Protein AF-A0A445ATG1-F1 (afdb_monomer)

Solvent-accessible surface area (backbone atoms only — not comparable to full-atom values): 5125 Å² total; per-residue (Å²): 131,87,76,72,67,85,77,82,74,49,72,67,53,53,53,49,51,40,50,75,69,67,48,59,72,70,61,35,52,52,53,49,52,51,35,67,76,31,58,71,56,36,55,49,41,72,70,40,59,78,90,49,24,59,59,52,48,52,50,51,38,54,73,67,65,52,71,72,76,75,79,67,65,82,72,70,96,74,78,94,124

Radius of gyration: 15.33 Å; Cα contacts (8 Å, |Δi|>4): 35; chains: 1; bounding box: 27×36×54 Å

Sequence (81 aa):
MQQSRPRIYSESDVWDMLTELGLVGSFRMQCYQFLCENEQKKRQVFGIPPEMRLDALFHFMTAAGVRLGDMVLPENIHHYR

Nearest PDB structures (foldseek):
  5by1-assembly1_B  TM=3.231E-01  e=2.281E+00  Influenza A virus (A/flat-faced bat/Peru/033/2010(H18N11))

pLDDT: mean 75.95, std 15.56, range [39.69, 89.62]

Structure (mmCIF, N/CA/C/O backbone):
data_AF-A0A445ATG1-F1
#
_entry.id   AF-A0A445ATG1-F1
#
loop_
_atom_site.group_PDB
_atom_site.id
_atom_site.type_symbol
_atom_site.label_atom_id
_atom_site.label_alt_id
_atom_site.label_comp_id
_atom_site.label_asym_id
_atom_site.label_entity_id
_atom_site.label_seq_id
_atom_site.pdbx_PDB_ins_code
_atom_site.Cartn_x
_atom_site.Cartn_y
_atom_site.Cartn_z
_atom_site.occupancy
_atom_site.B_iso_or_equiv
_atom_site.auth_seq_id
_atom_site.auth_comp_id
_atom_site.auth_asym_id
_atom_site.auth_atom_id
_atom_site.pdbx_PDB_model_num
ATOM 1 N N . MET A 1 1 ? -13.022 14.207 19.298 1.00 39.69 1 MET A N 1
ATOM 2 C CA . MET A 1 1 ? -11.812 13.747 18.586 1.00 39.69 1 MET A CA 1
ATOM 3 C C . MET A 1 1 ? -11.780 12.224 18.676 1.00 39.69 1 MET A C 1
ATOM 5 O O . MET A 1 1 ? -11.433 11.705 19.728 1.00 39.69 1 MET A O 1
ATOM 9 N N . GLN A 1 2 ? -12.249 11.495 17.657 1.00 46.97 2 GLN A N 1
ATOM 10 C CA . GLN A 1 2 ? -12.148 10.030 17.650 1.00 46.97 2 GLN A CA 1
ATOM 11 C C . GLN A 1 2 ? -10.675 9.675 17.432 1.00 46.97 2 GLN A C 1
ATOM 13 O O . GLN A 1 2 ? -10.207 9.638 16.297 1.00 46.97 2 GLN A O 1
ATOM 18 N N . GLN A 1 3 ? -9.922 9.483 18.518 1.00 45.47 3 GLN A N 1
ATOM 19 C CA . GLN A 1 3 ? -8.617 8.838 18.442 1.00 45.47 3 GLN A CA 1
ATOM 20 C C . GLN A 1 3 ? -8.875 7.392 18.017 1.00 45.47 3 GLN A C 1
ATOM 22 O O . GLN A 1 3 ? -9.107 6.514 18.848 1.00 45.47 3 GLN A O 1
ATOM 27 N N . SER A 1 4 ? -8.922 7.172 16.700 1.00 50.09 4 SER A N 1
ATOM 28 C CA . SER A 1 4 ? -8.893 5.837 16.119 1.00 50.09 4 SER A CA 1
ATOM 29 C C . SER A 1 4 ? -7.680 5.148 16.717 1.00 50.09 4 SER A C 1
ATOM 31 O O . SER A 1 4 ? -6.549 5.591 16.516 1.00 50.09 4 SER A O 1
ATOM 33 N N . ARG A 1 5 ? -7.934 4.121 17.533 1.00 56.09 5 ARG A N 1
ATOM 34 C CA . ARG A 1 5 ? -6.889 3.263 18.090 1.00 56.09 5 ARG A CA 1
ATOM 35 C C . ARG A 1 5 ? -5.929 2.895 16.958 1.00 56.09 5 ARG A C 1
ATOM 37 O O . ARG A 1 5 ? -6.423 2.674 15.847 1.00 56.09 5 ARG A O 1
ATOM 44 N N . PRO A 1 6 ? -4.609 2.821 17.200 1.00 56.53 6 PRO A N 1
ATOM 45 C CA . PRO A 1 6 ? -3.696 2.298 16.196 1.00 56.53 6 PRO A CA 1
ATOM 46 C C . PRO A 1 6 ? -4.223 0.919 15.800 1.00 56.53 6 PRO A C 1
ATOM 48 O O . PRO A 1 6 ? -4.199 -0.012 16.603 1.00 56.53 6 PRO A O 1
ATOM 51 N N . ARG A 1 7 ? -4.820 0.825 14.606 1.00 64.81 7 ARG A N 1
ATOM 52 C CA . ARG A 1 7 ? -5.327 -0.437 14.082 1.00 64.81 7 ARG A CA 1
ATOM 53 C C . ARG A 1 7 ? -4.091 -1.297 13.886 1.00 64.81 7 ARG A C 1
ATOM 55 O O . ARG A 1 7 ? -3.228 -0.983 13.068 1.00 64.81 7 ARG A O 1
ATOM 62 N N . ILE A 1 8 ? -3.954 -2.307 14.735 1.00 67.12 8 ILE A N 1
ATOM 63 C CA . ILE A 1 8 ? -2.908 -3.306 14.593 1.00 67.12 8 ILE A CA 1
ATOM 64 C C . ILE A 1 8 ? -3.368 -4.182 13.436 1.00 67.12 8 ILE A C 1
ATOM 66 O O . ILE A 1 8 ? -4.243 -5.022 13.609 1.00 67.12 8 ILE A O 1
ATOM 70 N N . TYR A 1 9 ? -2.840 -3.905 12.247 1.00 73.12 9 TYR A N 1
ATOM 71 C CA . TYR A 1 9 ? -3.108 -4.709 11.061 1.00 73.12 9 TYR A CA 1
ATOM 72 C C . TYR A 1 9 ? -2.271 -5.981 11.133 1.00 73.12 9 TYR A C 1
ATOM 74 O O . TYR A 1 9 ? -1.032 -5.919 11.198 1.00 73.12 9 TYR A O 1
ATOM 82 N N . SER A 1 10 ? -2.962 -7.113 11.153 1.00 81.94 10 SER A N 1
ATOM 83 C CA . SER A 1 10 ? -2.371 -8.440 11.063 1.00 81.94 10 SER A CA 1
ATOM 84 C C . SER A 1 10 ? -1.817 -8.695 9.659 1.00 81.94 10 SER A C 1
ATOM 86 O O . SER A 1 10 ? -2.098 -7.965 8.708 1.00 81.94 10 SER A O 1
ATOM 88 N N . GLU A 1 11 ? -1.003 -9.735 9.521 1.00 85.94 11 GLU A N 1
ATOM 89 C CA . GLU A 1 11 ? -0.529 -10.218 8.220 1.00 85.94 11 GLU A CA 1
ATOM 90 C C . GLU A 1 11 ? -1.689 -10.588 7.285 1.00 85.94 11 GLU A C 1
ATOM 92 O O . GLU A 1 11 ? -1.659 -10.274 6.096 1.00 85.94 11 GLU A O 1
ATOM 97 N N . SER A 1 12 ? -2.754 -11.167 7.839 1.00 87.06 12 SER A N 1
ATOM 98 C CA . SER A 1 12 ? -3.980 -11.483 7.108 1.00 87.06 12 SER A CA 1
ATOM 99 C C . SER A 1 12 ? -4.643 -10.230 6.534 1.00 87.06 12 SER A C 1
ATOM 101 O O . SER A 1 12 ? -5.057 -10.248 5.380 1.00 87.06 12 SER A O 1
ATOM 103 N N . ASP A 1 13 ? -4.679 -9.126 7.292 1.00 88.50 13 ASP A N 1
ATOM 104 C CA . ASP A 1 13 ? -5.224 -7.847 6.810 1.00 88.50 13 ASP A CA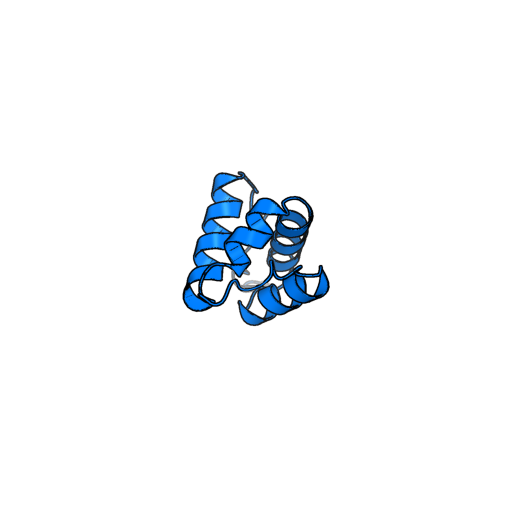 1
ATOM 105 C C . ASP A 1 13 ? -4.384 -7.277 5.660 1.00 88.50 13 ASP A C 1
ATOM 107 O O . ASP A 1 13 ? -4.922 -6.715 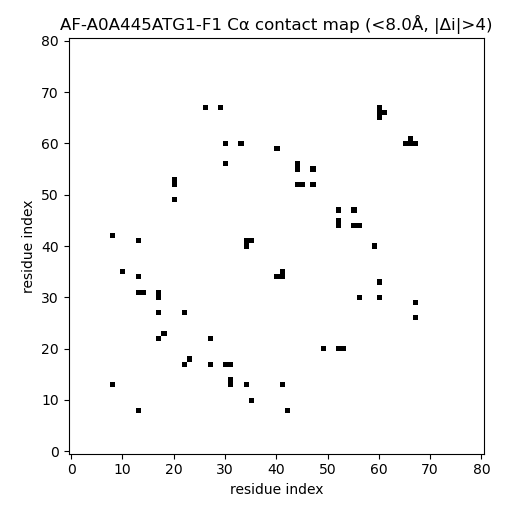4.708 1.00 88.50 13 ASP A O 1
ATOM 111 N N . VAL A 1 14 ? -3.052 -7.420 5.730 1.00 88.44 14 VAL A N 1
ATOM 112 C CA . VAL A 1 14 ? -2.151 -7.037 4.629 1.00 88.44 14 VAL A CA 1
ATOM 113 C C . VAL A 1 14 ? -2.493 -7.852 3.393 1.00 88.44 14 VAL A C 1
ATOM 115 O O . VAL A 1 14 ? -2.654 -7.293 2.314 1.00 88.44 14 VAL A O 1
ATOM 118 N N . TRP A 1 15 ? -2.620 -9.168 3.544 1.00 88.75 15 TRP A N 1
ATOM 119 C CA . TRP A 1 15 ? -2.931 -10.058 2.436 1.00 88.75 15 TRP A CA 1
ATOM 120 C C . TRP A 1 15 ? -4.288 -9.738 1.808 1.00 88.75 15 TRP A C 1
ATOM 122 O O . TRP A 1 15 ? -4.377 -9.698 0.581 1.00 88.75 15 TRP A O 1
ATOM 132 N N . ASP A 1 16 ? -5.312 -9.484 2.624 1.00 89.62 16 ASP A N 1
ATOM 133 C CA . ASP A 1 16 ? -6.656 -9.122 2.176 1.00 89.62 16 ASP A CA 1
ATOM 134 C C . ASP A 1 16 ? -6.646 -7.802 1.400 1.00 89.62 16 ASP A C 1
ATOM 136 O O . ASP A 1 16 ? -7.039 -7.788 0.234 1.00 89.62 16 ASP A O 1
ATOM 140 N N . MET A 1 17 ? -6.020 -6.760 1.960 1.00 88.00 17 MET A N 1
ATOM 141 C CA . MET A 1 17 ? -5.836 -5.465 1.299 1.00 88.00 17 MET A CA 1
ATOM 142 C C . MET A 1 17 ? -5.131 -5.610 -0.055 1.00 88.00 17 MET A C 1
ATOM 144 O O . MET A 1 17 ? -5.529 -4.980 -1.030 1.00 88.00 17 MET A O 1
ATOM 148 N N . LEU A 1 18 ? -4.087 -6.440 -0.158 1.00 89.44 18 LEU A N 1
ATOM 149 C CA . LEU A 1 18 ? -3.420 -6.677 -1.443 1.00 89.44 18 LEU A CA 1
ATOM 150 C C . LEU A 1 18 ? -4.359 -7.368 -2.455 1.00 89.44 18 LEU A C 1
ATOM 152 O O . LEU A 1 18 ? -4.250 -7.096 -3.650 1.00 89.44 18 LEU A O 1
ATOM 156 N N . THR A 1 19 ? -5.295 -8.213 -1.996 1.00 88.81 19 THR A N 1
ATOM 157 C CA . THR A 1 19 ? -6.377 -8.761 -2.844 1.00 88.81 19 THR A CA 1
ATOM 158 C C . THR A 1 19 ? -7.313 -7.668 -3.327 1.00 88.81 19 THR A C 1
ATOM 160 O O . THR A 1 19 ? -7.615 -7.624 -4.515 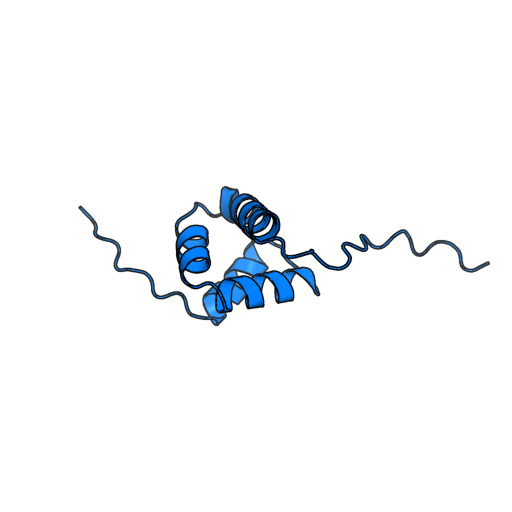1.00 88.81 19 THR A O 1
ATOM 163 N N . GLU A 1 20 ? -7.775 -6.804 -2.418 1.00 88.69 20 GLU A N 1
ATOM 164 C CA . GLU A 1 20 ? -8.718 -5.724 -2.730 1.00 88.69 20 GLU A CA 1
ATOM 165 C C . GLU A 1 20 ? -8.128 -4.744 -3.748 1.00 88.69 20 GLU A C 1
ATOM 167 O O . GLU A 1 20 ? -8.828 -4.241 -4.621 1.00 88.69 20 GLU A O 1
ATOM 172 N N . LEU A 1 21 ? -6.814 -4.525 -3.676 1.00 84.38 21 LEU A N 1
ATOM 173 C CA . LEU A 1 21 ? -6.061 -3.707 -4.622 1.00 84.38 21 LEU A CA 1
ATOM 174 C C . LEU A 1 21 ? -5.845 -4.386 -5.990 1.00 84.38 21 LEU A C 1
ATOM 176 O O . LEU A 1 21 ? -5.262 -3.780 -6.885 1.00 84.38 21 LEU A O 1
ATOM 180 N N . GLY A 1 22 ? -6.291 -5.632 -6.169 1.00 85.75 22 GLY A N 1
ATOM 181 C CA . GLY A 1 22 ? -6.175 -6.369 -7.428 1.00 85.75 22 GLY A CA 1
ATOM 182 C C . GLY A 1 22 ? -4.771 -6.904 -7.713 1.00 85.75 22 GLY A C 1
ATOM 183 O O . GLY A 1 22 ? -4.446 -7.208 -8.860 1.00 85.75 22 GLY A O 1
ATOM 184 N N . LEU A 1 23 ? -3.918 -7.025 -6.691 1.00 84.94 23 LEU A N 1
ATOM 185 C CA . LEU A 1 23 ? -2.556 -7.519 -6.863 1.00 84.94 23 LEU A CA 1
ATOM 186 C C . LEU A 1 23 ? -2.546 -9.045 -6.953 1.00 84.94 23 LEU A C 1
ATOM 188 O O . LEU A 1 23 ? -3.093 -9.746 -6.098 1.00 84.94 23 LEU A O 1
ATOM 192 N N . VAL A 1 24 ? -1.877 -9.573 -7.976 1.00 82.38 24 VAL A N 1
ATOM 193 C CA . VAL A 1 24 ? -1.832 -11.013 -8.269 1.00 82.38 24 VAL A CA 1
ATOM 194 C C . VAL A 1 24 ? -0.403 -11.509 -8.491 1.00 82.38 24 VAL A C 1
ATOM 196 O O . VAL A 1 24 ? 0.509 -10.737 -8.787 1.00 82.38 24 VAL A O 1
ATOM 199 N N . GLY A 1 25 ? -0.204 -12.820 -8.326 1.00 84.19 25 GLY A N 1
ATOM 200 C CA . GLY A 1 25 ? 1.068 -13.493 -8.601 1.00 84.19 25 GLY A CA 1
ATOM 201 C C . GLY A 1 25 ? 2.234 -13.025 -7.722 1.00 84.19 25 GLY A C 1
ATOM 202 O O . GLY A 1 25 ? 2.060 -12.675 -6.553 1.00 84.19 25 GLY A O 1
ATOM 203 N N . SER A 1 26 ? 3.439 -13.021 -8.298 1.00 83.38 26 SER A N 1
ATOM 204 C CA . SER A 1 26 ? 4.690 -12.667 -7.611 1.00 83.38 26 SER A CA 1
ATOM 205 C C . SER A 1 26 ? 4.694 -11.239 -7.064 1.00 83.38 26 SER A C 1
ATOM 207 O O . SER A 1 26 ? 5.261 -10.988 -6.003 1.00 83.38 26 SER A O 1
ATOM 209 N N . PHE A 1 27 ? 3.999 -10.319 -7.740 1.00 80.19 27 PHE A N 1
ATOM 210 C CA . PHE A 1 27 ? 3.877 -8.924 -7.321 1.00 80.19 27 PHE A CA 1
ATOM 211 C C . PHE A 1 27 ? 3.212 -8.805 -5.946 1.00 80.19 27 PHE A C 1
ATOM 213 O O . PHE A 1 27 ? 3.687 -8.089 -5.064 1.00 80.19 27 PHE A O 1
ATOM 220 N N . ARG A 1 28 ? 2.140 -9.574 -5.729 1.00 86.56 28 ARG A N 1
ATOM 221 C CA . ARG A 1 28 ? 1.447 -9.636 -4.441 1.00 86.56 28 ARG A CA 1
ATOM 222 C C . ARG A 1 28 ? 2.363 -10.154 -3.334 1.00 86.56 28 ARG A C 1
ATOM 224 O O . ARG A 1 28 ? 2.368 -9.586 -2.246 1.00 86.56 28 ARG A O 1
ATOM 231 N N . MET A 1 29 ? 3.148 -11.195 -3.614 1.00 86.94 29 MET A N 1
ATOM 232 C CA . MET A 1 29 ? 4.095 -11.747 -2.640 1.00 86.94 29 MET A CA 1
ATOM 233 C C . MET A 1 29 ? 5.202 -10.755 -2.277 1.00 86.94 29 MET A C 1
ATOM 235 O O . MET A 1 29 ? 5.509 -10.602 -1.098 1.00 86.94 29 MET A O 1
ATOM 239 N N . GLN A 1 30 ? 5.745 -10.030 -3.257 1.00 86.38 30 GLN A N 1
ATOM 240 C CA . GLN A 1 30 ? 6.745 -8.986 -3.012 1.00 86.38 30 GLN A CA 1
ATOM 241 C C . GLN A 1 30 ? 6.175 -7.850 -2.157 1.00 86.38 30 GLN A C 1
ATOM 243 O O . GLN A 1 30 ? 6.806 -7.437 -1.185 1.00 86.38 30 GLN A O 1
ATOM 248 N N . CYS A 1 31 ? 4.956 -7.393 -2.459 1.00 86.88 31 CYS A N 1
ATOM 249 C CA . CYS A 1 31 ? 4.269 -6.389 -1.647 1.00 86.88 31 CYS A CA 1
ATOM 250 C C . CYS A 1 31 ? 4.032 -6.881 -0.217 1.00 86.88 31 CYS A C 1
ATOM 252 O O . CYS A 1 31 ? 4.253 -6.140 0.740 1.00 86.88 31 CYS A O 1
ATOM 254 N N . TYR A 1 32 ? 3.587 -8.130 -0.071 1.00 88.69 32 TYR A N 1
ATOM 255 C CA . TYR A 1 32 ? 3.343 -8.745 1.227 1.00 88.69 32 TYR A CA 1
ATOM 256 C C . TYR A 1 32 ? 4.624 -8.808 2.061 1.00 88.69 32 TYR A C 1
ATOM 258 O O . TYR A 1 32 ? 4.636 -8.297 3.179 1.00 88.69 32 TYR A O 1
ATOM 266 N N . GLN A 1 33 ? 5.713 -9.352 1.506 1.00 88.19 33 GLN A N 1
ATOM 267 C CA . GLN A 1 33 ? 7.005 -9.422 2.194 1.00 88.19 33 GLN A CA 1
ATOM 268 C C . GLN A 1 33 ? 7.501 -8.029 2.574 1.00 88.19 33 GLN A C 1
ATOM 270 O O . GLN A 1 33 ? 7.829 -7.792 3.731 1.00 88.19 33 GLN A O 1
ATOM 275 N N . PHE A 1 34 ? 7.444 -7.075 1.647 1.00 87.69 34 PHE A N 1
ATOM 276 C CA . PHE A 1 34 ? 7.876 -5.707 1.899 1.00 87.69 34 PHE A CA 1
ATOM 277 C C . PHE A 1 34 ? 7.110 -5.038 3.047 1.00 87.69 34 PHE A C 1
ATOM 279 O O . PHE A 1 34 ? 7.721 -4.404 3.910 1.00 87.69 34 PHE A O 1
ATOM 286 N N . LEU A 1 35 ? 5.781 -5.178 3.080 1.00 87.94 35 LEU A N 1
ATOM 287 C CA . LEU A 1 35 ? 4.940 -4.625 4.145 1.00 87.94 35 LEU A CA 1
ATOM 288 C C . LEU A 1 35 ? 5.115 -5.373 5.472 1.00 87.94 35 LEU A C 1
ATOM 290 O O . LEU A 1 35 ? 5.009 -4.752 6.531 1.00 87.94 35 LEU A O 1
ATOM 294 N N . CYS A 1 36 ? 5.393 -6.677 5.423 1.00 85.81 36 CYS A N 1
ATOM 295 C CA . CYS A 1 36 ? 5.690 -7.486 6.600 1.00 85.81 36 CYS A CA 1
ATOM 296 C C . CYS A 1 36 ? 7.039 -7.096 7.224 1.00 85.81 36 CYS A C 1
ATOM 298 O O . CYS A 1 36 ? 7.128 -6.923 8.436 1.00 85.81 36 CYS A O 1
ATOM 300 N N . GLU A 1 37 ? 8.065 -6.871 6.400 1.00 87.50 37 GLU A N 1
ATOM 301 C CA . GLU A 1 37 ? 9.386 -6.407 6.840 1.00 87.50 37 GLU A CA 1
ATOM 302 C C . GLU A 1 37 ? 9.379 -4.932 7.276 1.00 87.50 37 GLU A C 1
ATOM 304 O O . GLU A 1 37 ? 10.175 -4.522 8.118 1.00 87.50 37 GLU A O 1
ATOM 309 N N . ASN A 1 38 ? 8.474 -4.112 6.727 1.00 85.31 38 ASN A N 1
ATOM 310 C CA . ASN A 1 38 ? 8.406 -2.674 6.991 1.00 85.31 38 ASN A CA 1
ATOM 311 C C . ASN A 1 38 ? 7.087 -2.281 7.674 1.00 85.31 38 ASN A C 1
ATOM 313 O O . ASN A 1 38 ? 6.210 -1.662 7.059 1.00 85.31 38 ASN A O 1
ATOM 317 N N . GLU A 1 39 ? 6.978 -2.519 8.984 1.00 83.75 39 GLU A N 1
ATOM 318 C CA . GLU A 1 39 ? 5.794 -2.140 9.774 1.00 83.75 39 GLU A CA 1
ATOM 319 C C . GLU A 1 39 ? 5.414 -0.653 9.646 1.00 83.75 39 GLU A C 1
ATOM 321 O O . GLU A 1 39 ? 4.230 -0.306 9.618 1.00 83.75 39 GLU A O 1
ATOM 326 N N . GLN A 1 40 ? 6.399 0.242 9.530 1.00 85.56 40 GLN A N 1
ATOM 327 C CA . GLN A 1 40 ? 6.148 1.674 9.348 1.00 85.56 40 GLN A CA 1
ATOM 328 C C . GLN A 1 40 ? 5.460 1.972 8.007 1.00 85.56 40 GLN A C 1
ATOM 330 O O . GLN A 1 40 ? 4.560 2.810 7.947 1.00 85.56 40 GLN A O 1
ATOM 335 N N . LYS A 1 41 ? 5.852 1.286 6.927 1.00 85.38 41 LYS A N 1
ATOM 336 C CA . LYS A 1 41 ? 5.224 1.443 5.606 1.00 85.38 41 LYS A CA 1
ATOM 337 C C . LYS A 1 41 ? 3.851 0.790 5.576 1.00 85.38 41 LYS A C 1
ATOM 339 O O . LYS A 1 41 ? 2.923 1.406 5.065 1.00 85.38 41 LYS A O 1
ATOM 344 N N . LYS A 1 42 ? 3.687 -0.367 6.232 1.00 86.69 42 LYS A N 1
ATOM 345 C CA . LYS A 1 42 ? 2.373 -0.976 6.483 1.00 86.69 42 LYS A CA 1
ATOM 346 C C . LYS A 1 42 ? 1.410 0.040 7.095 1.00 86.69 42 LYS A C 1
ATOM 348 O O . LYS A 1 42 ? 0.371 0.326 6.511 1.00 86.69 42 LYS A O 1
ATOM 353 N N . ARG A 1 43 ? 1.776 0.665 8.219 1.00 85.50 43 ARG A N 1
ATOM 354 C CA . ARG A 1 43 ? 0.919 1.665 8.887 1.00 85.50 43 ARG A CA 1
ATOM 355 C C . ARG A 1 43 ? 0.588 2.862 7.994 1.00 85.50 43 ARG A C 1
ATOM 357 O O . ARG A 1 43 ? -0.542 3.337 8.039 1.00 85.50 43 ARG A O 1
ATOM 364 N N . GLN A 1 44 ? 1.538 3.322 7.179 1.00 86.12 44 GLN A N 1
ATOM 365 C CA . GLN A 1 44 ? 1.300 4.414 6.231 1.00 86.12 44 GLN A CA 1
ATOM 366 C C . GLN A 1 44 ? 0.312 4.016 5.131 1.00 86.12 44 GLN A C 1
ATOM 368 O O . GLN A 1 44 ? -0.663 4.731 4.929 1.00 86.12 44 GLN A O 1
ATOM 373 N N . VAL A 1 45 ? 0.499 2.861 4.483 1.00 86.19 45 VAL A N 1
ATOM 374 C CA . VAL A 1 45 ? -0.412 2.375 3.430 1.00 86.19 45 VAL A CA 1
ATOM 375 C C . VAL A 1 45 ? -1.828 2.211 3.975 1.00 86.19 45 VAL A C 1
ATOM 377 O O . VAL A 1 45 ? -2.778 2.714 3.386 1.00 86.19 45 VAL A O 1
ATOM 380 N N . PHE A 1 46 ? -1.996 1.606 5.149 1.00 83.75 46 PHE A N 1
ATOM 381 C CA . PHE A 1 46 ? -3.327 1.466 5.741 1.00 83.75 46 PHE A CA 1
ATOM 382 C C . PHE A 1 46 ? -3.965 2.793 6.184 1.00 83.75 46 PHE A C 1
ATOM 384 O O . PHE A 1 46 ? -5.192 2.872 6.285 1.00 83.75 46 PHE A O 1
ATOM 391 N N . GLY A 1 47 ? -3.156 3.821 6.453 1.00 84.31 47 GLY A N 1
ATOM 392 C CA . GLY A 1 47 ? -3.623 5.173 6.764 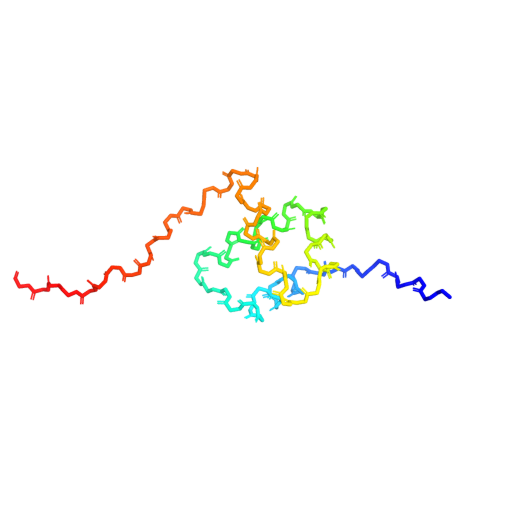1.00 84.31 47 GLY A CA 1
ATOM 393 C C . GLY A 1 47 ? -4.102 5.966 5.544 1.00 84.31 47 GLY A C 1
ATOM 394 O O . GLY A 1 47 ? -4.826 6.944 5.708 1.00 84.31 47 GLY A O 1
ATOM 395 N N . ILE A 1 48 ? -3.730 5.544 4.334 1.00 86.69 48 ILE A N 1
ATOM 396 C CA . ILE A 1 48 ? -4.119 6.180 3.070 1.00 86.69 48 ILE A CA 1
ATOM 397 C C . ILE A 1 48 ? -5.493 5.639 2.629 1.00 86.69 48 ILE A C 1
ATOM 399 O O . ILE A 1 48 ? -5.793 4.462 2.871 1.00 86.69 48 ILE A O 1
ATOM 403 N N . PRO A 1 49 ? -6.359 6.467 2.010 1.00 84.94 49 PRO A N 1
ATOM 404 C CA . PRO A 1 49 ? -7.632 6.009 1.454 1.00 84.94 49 PRO A CA 1
ATOM 405 C C . PRO A 1 49 ? -7.420 4.912 0.399 1.00 84.94 49 PRO A C 1
ATOM 407 O O . PRO A 1 49 ? -6.447 4.982 -0.351 1.00 84.94 49 PRO A O 1
ATOM 410 N N . PRO A 1 50 ? -8.316 3.908 0.316 1.00 79.19 50 PRO A N 1
ATOM 411 C CA . PRO A 1 50 ? -8.139 2.714 -0.520 1.00 79.19 50 PRO A CA 1
ATOM 412 C C . PRO A 1 50 ? -7.822 3.034 -1.987 1.00 79.19 50 PRO A C 1
ATOM 414 O O . PRO A 1 50 ? -6.985 2.364 -2.582 1.00 79.19 50 PRO A O 1
ATOM 417 N N . GLU A 1 51 ? -8.394 4.114 -2.521 1.00 84.50 51 GLU A N 1
ATOM 418 C CA . GLU A 1 51 ? -8.171 4.607 -3.888 1.00 84.50 51 GLU A CA 1
ATOM 419 C C . GLU A 1 51 ? -6.708 5.002 -4.162 1.00 84.50 51 GLU A C 1
ATOM 421 O O . GLU A 1 51 ? -6.223 4.836 -5.276 1.00 84.50 51 GLU A O 1
ATOM 426 N N . MET A 1 52 ? -5.983 5.487 -3.146 1.00 88.06 52 MET A N 1
ATOM 427 C CA . MET A 1 52 ? -4.578 5.907 -3.254 1.00 88.06 52 MET A CA 1
ATOM 428 C C . MET A 1 52 ? -3.591 4.896 -2.657 1.00 88.06 52 MET A C 1
ATOM 430 O O . MET A 1 52 ? -2.378 5.074 -2.773 1.00 88.06 52 MET A O 1
ATOM 434 N N . ARG A 1 53 ? -4.071 3.822 -2.014 1.00 88.75 53 ARG A N 1
ATOM 435 C CA . ARG A 1 53 ? -3.193 2.820 -1.381 1.00 88.75 53 ARG A CA 1
ATOM 436 C C . ARG A 1 53 ? -2.288 2.126 -2.382 1.00 88.75 53 ARG A C 1
ATOM 438 O O . ARG A 1 53 ? -1.130 1.883 -2.059 1.00 88.75 53 ARG A O 1
ATOM 445 N N . LEU A 1 54 ? -2.811 1.818 -3.570 1.00 85.75 54 LEU A N 1
ATOM 446 C CA . LEU A 1 54 ? -2.038 1.191 -4.638 1.00 85.75 54 LEU A CA 1
ATOM 447 C C . LEU A 1 54 ? -0.880 2.101 -5.061 1.00 85.75 54 LEU A C 1
ATOM 449 O O . LEU A 1 54 ? 0.270 1.673 -5.044 1.00 85.75 54 LEU A O 1
ATOM 453 N N . ASP A 1 55 ? -1.177 3.366 -5.357 1.00 87.00 55 ASP A N 1
ATOM 454 C CA . ASP A 1 55 ? -0.187 4.357 -5.789 1.00 87.00 55 ASP A CA 1
ATOM 455 C C . ASP A 1 55 ? 0.908 4.563 -4.730 1.00 87.00 55 ASP A C 1
ATOM 457 O O . ASP A 1 55 ? 2.102 4.451 -5.012 1.00 87.00 55 ASP A O 1
ATOM 461 N N . ALA A 1 56 ? 0.505 4.711 -3.466 1.00 88.25 56 ALA A N 1
ATOM 462 C CA . ALA A 1 56 ? 1.435 4.819 -2.349 1.00 88.25 56 ALA A CA 1
ATOM 463 C C . ALA A 1 56 ? 2.296 3.560 -2.170 1.00 88.25 56 ALA A C 1
ATOM 465 O O . ALA A 1 56 ? 3.494 3.660 -1.905 1.00 88.25 56 ALA A O 1
ATOM 466 N N . LEU A 1 57 ? 1.715 2.367 -2.329 1.00 87.44 57 LEU A N 1
ATOM 467 C CA . LEU A 1 57 ? 2.442 1.102 -2.251 1.00 87.44 57 LEU A CA 1
ATOM 468 C C . LEU A 1 57 ? 3.498 0.998 -3.360 1.00 87.44 57 LEU A C 1
ATOM 470 O O . LEU A 1 57 ? 4.647 0.652 -3.073 1.00 87.44 57 LEU A O 1
ATOM 474 N N . PHE A 1 58 ? 3.144 1.359 -4.597 1.00 84.69 58 PHE A N 1
ATOM 475 C CA . PHE A 1 58 ? 4.085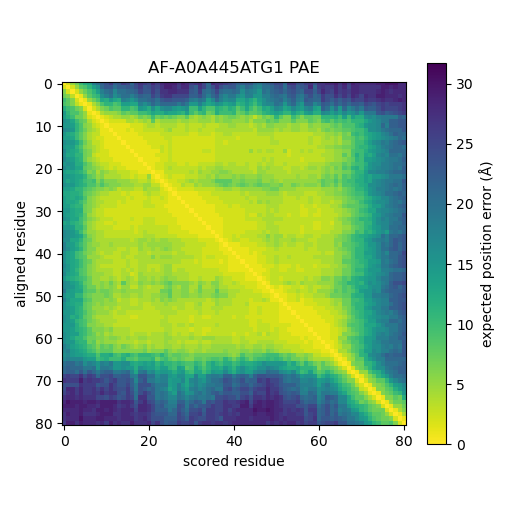 1.441 -5.716 1.00 84.69 58 PHE A CA 1
ATOM 476 C C . PHE A 1 58 ? 5.197 2.454 -5.446 1.00 84.69 58 PHE A C 1
ATOM 478 O O . PHE A 1 58 ? 6.375 2.144 -5.651 1.00 84.69 58 PHE A O 1
ATOM 485 N N . HIS A 1 59 ? 4.848 3.634 -4.932 1.00 88.44 59 HIS A N 1
ATOM 486 C CA . HIS A 1 59 ? 5.816 4.660 -4.569 1.00 88.44 59 HIS A CA 1
ATOM 487 C C . HIS A 1 59 ? 6.792 4.157 -3.500 1.00 88.44 59 HIS A C 1
ATOM 489 O O . HIS A 1 59 ? 8.003 4.312 -3.645 1.00 88.44 59 HIS A O 1
ATOM 495 N N . PHE A 1 60 ? 6.299 3.483 -2.457 1.00 86.94 60 PHE A N 1
ATOM 496 C CA . PHE A 1 60 ? 7.147 2.940 -1.400 1.00 86.94 60 PHE A CA 1
ATOM 497 C C . PHE A 1 60 ? 8.066 1.820 -1.879 1.00 86.94 60 PHE A C 1
ATOM 499 O O . PHE A 1 60 ? 9.226 1.792 -1.465 1.00 86.94 60 PHE A O 1
ATOM 506 N N . MET A 1 61 ? 7.582 0.906 -2.722 1.00 85.44 61 MET A N 1
ATOM 507 C CA . MET A 1 61 ? 8.424 -0.154 -3.285 1.00 85.44 61 MET A CA 1
ATOM 508 C C . MET A 1 61 ? 9.498 0.418 -4.211 1.00 85.44 61 MET A C 1
ATOM 510 O O . MET A 1 61 ? 10.665 0.045 -4.095 1.00 85.44 61 MET A O 1
ATOM 514 N N . THR A 1 62 ? 9.131 1.392 -5.048 1.00 83.50 62 THR A N 1
ATOM 515 C CA . THR A 1 62 ? 10.067 2.092 -5.940 1.00 83.50 62 THR A CA 1
ATOM 516 C C . THR A 1 62 ? 11.122 2.858 -5.141 1.00 83.50 62 THR A C 1
ATOM 518 O O . THR A 1 62 ? 12.315 2.712 -5.392 1.00 83.50 62 THR A O 1
ATOM 521 N N . ALA A 1 63 ? 10.707 3.619 -4.122 1.00 83.44 63 ALA A N 1
ATOM 522 C CA . ALA A 1 63 ? 11.60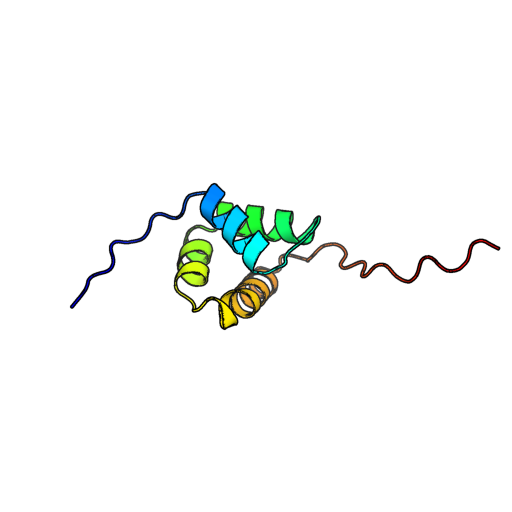7 4.374 -3.249 1.00 83.44 63 ALA A CA 1
ATOM 523 C C . ALA A 1 63 ? 12.529 3.468 -2.422 1.00 83.44 63 ALA A C 1
ATOM 525 O O . ALA A 1 63 ? 13.664 3.830 -2.124 1.00 83.44 63 ALA A O 1
ATOM 526 N N . ALA A 1 64 ? 12.057 2.278 -2.053 1.00 78.69 64 ALA A N 1
ATOM 527 C CA . ALA A 1 64 ? 12.864 1.289 -1.353 1.00 78.69 64 ALA A CA 1
ATOM 528 C C . ALA A 1 64 ? 13.830 0.530 -2.274 1.00 78.69 64 ALA A C 1
ATOM 530 O O . ALA A 1 6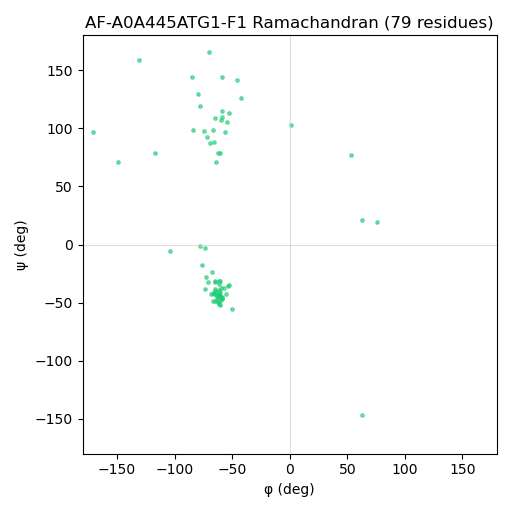4 ? 14.558 -0.336 -1.792 1.00 78.69 64 ALA A O 1
ATOM 531 N N . GLY A 1 65 ? 13.826 0.815 -3.580 1.00 73.12 65 GLY A N 1
ATOM 532 C CA . GLY A 1 65 ? 14.633 0.088 -4.553 1.00 73.12 65 GLY A CA 1
ATOM 533 C C . GLY A 1 65 ? 14.257 -1.390 -4.644 1.00 73.12 65 GLY A C 1
ATOM 534 O O . GLY A 1 65 ? 15.069 -2.193 -5.106 1.00 73.12 65 GLY A O 1
ATOM 535 N N . VAL A 1 66 ? 13.043 -1.761 -4.209 1.00 70.12 66 VAL A N 1
ATOM 536 C CA . VAL A 1 66 ? 12.505 -3.101 -4.433 1.00 70.12 66 VAL A CA 1
ATOM 537 C C . VAL A 1 66 ? 12.315 -3.202 -5.934 1.00 70.12 66 VAL A C 1
ATOM 539 O O . VAL A 1 66 ? 11.353 -2.683 -6.499 1.00 70.12 66 VAL A O 1
ATOM 542 N N . ARG A 1 67 ? 13.288 -3.829 -6.600 1.00 63.62 67 ARG A N 1
ATOM 543 C CA . ARG A 1 67 ? 13.132 -4.242 -7.986 1.00 63.62 67 ARG A CA 1
ATOM 544 C C . ARG A 1 67 ? 11.929 -5.164 -7.975 1.00 63.62 67 ARG A C 1
ATOM 546 O O . ARG A 1 67 ? 12.008 -6.258 -7.422 1.00 63.62 67 ARG A O 1
ATOM 553 N N . LEU A 1 68 ? 10.828 -4.697 -8.551 1.00 62.66 68 LEU A N 1
ATOM 554 C CA . LEU A 1 68 ? 9.728 -5.536 -8.997 1.00 62.66 68 LEU A CA 1
ATOM 555 C C . LEU A 1 68 ? 10.322 -6.475 -10.044 1.00 62.66 68 LEU A C 1
ATOM 557 O O . LEU A 1 68 ? 10.328 -6.177 -11.236 1.00 62.66 68 LEU A O 1
ATOM 561 N N . GLY A 1 69 ? 11.005 -7.511 -9.554 1.00 50.31 69 GLY A N 1
ATOM 562 C CA . GLY A 1 69 ? 11.724 -8.47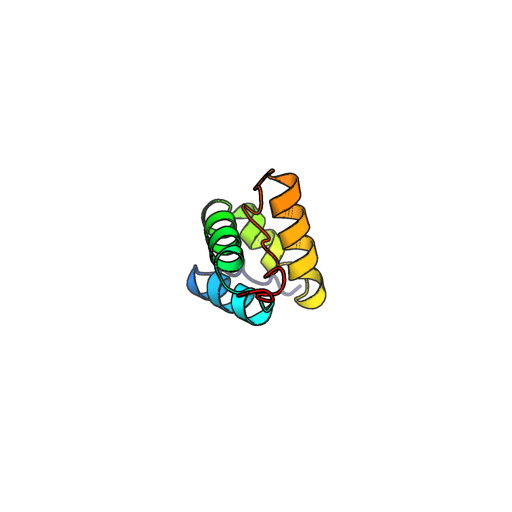6 -10.361 1.00 50.31 69 GLY A CA 1
ATOM 563 C C . GLY A 1 69 ? 10.706 -9.103 -11.288 1.00 50.31 69 GLY A C 1
ATOM 564 O O . GLY A 1 69 ? 9.761 -9.722 -10.806 1.00 50.31 69 GLY A O 1
ATOM 565 N N . ASP A 1 70 ? 10.888 -8.848 -12.580 1.00 50.97 70 ASP A N 1
ATOM 566 C CA . ASP A 1 70 ? 10.028 -9.277 -13.670 1.00 50.97 70 ASP A CA 1
ATOM 567 C C . ASP A 1 70 ? 8.547 -8.902 -13.499 1.00 50.97 70 ASP A C 1
ATOM 569 O O . ASP A 1 70 ? 7.671 -9.747 -13.324 1.00 50.97 70 ASP A O 1
ATOM 573 N N . MET A 1 71 ? 8.222 -7.630 -13.756 1.00 50.31 71 MET A N 1
ATOM 574 C CA . MET A 1 71 ? 7.070 -7.379 -14.628 1.00 50.31 71 MET A CA 1
ATOM 575 C C . MET A 1 71 ? 7.392 -7.938 -16.025 1.00 50.31 71 MET A C 1
ATOM 577 O O . MET A 1 71 ? 7.564 -7.197 -16.987 1.00 50.31 71 MET A O 1
ATOM 581 N N . VAL A 1 72 ? 7.422 -9.264 -16.155 1.00 46.84 72 VAL A N 1
ATOM 582 C CA . VAL A 1 72 ? 6.862 -9.873 -17.354 1.00 46.84 72 VAL A CA 1
ATOM 583 C C . VAL A 1 72 ? 5.365 -9.626 -17.206 1.00 46.84 72 VAL A C 1
ATOM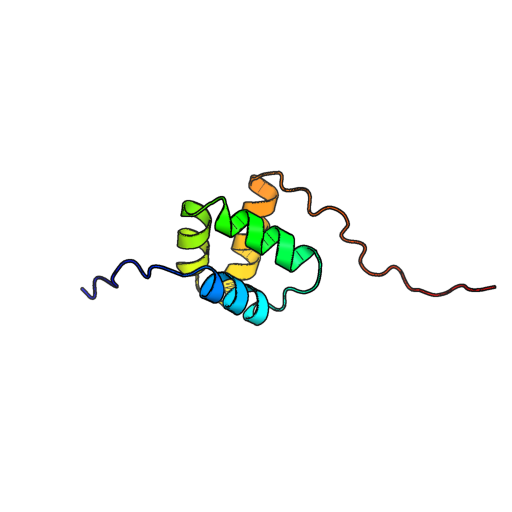 585 O O . VAL A 1 72 ? 4.615 -10.430 -16.655 1.00 46.84 72 VAL A O 1
ATOM 588 N N . LEU A 1 73 ? 4.917 -8.460 -17.691 1.00 47.78 73 LEU A N 1
ATOM 589 C CA . LEU A 1 73 ? 3.669 -8.456 -18.451 1.00 47.78 73 LEU A CA 1
ATOM 590 C C . LEU A 1 73 ? 3.768 -9.693 -19.340 1.00 47.78 73 LEU A C 1
ATOM 592 O O . LEU A 1 73 ? 4.815 -9.819 -19.975 1.00 47.78 73 LEU A O 1
ATOM 596 N N . PRO A 1 74 ? 2.805 -10.630 -19.343 1.00 46.12 74 PRO A N 1
ATOM 597 C CA . PRO A 1 74 ? 2.867 -11.748 -20.264 1.00 46.12 74 PRO A CA 1
ATOM 598 C C . PRO A 1 74 ? 2.954 -11.143 -21.663 1.00 46.12 74 PRO A C 1
ATOM 600 O O . PRO A 1 74 ? 1.954 -10.697 -22.225 1.00 46.12 74 PRO A O 1
ATOM 603 N N . GLU A 1 75 ? 4.173 -11.042 -22.191 1.00 47.75 75 GLU A N 1
ATOM 604 C CA . GLU A 1 75 ? 4.403 -10.779 -23.587 1.00 47.75 75 GLU A CA 1
ATOM 605 C C . GLU A 1 75 ? 3.717 -11.949 -24.256 1.00 47.75 75 GLU A C 1
ATOM 607 O O . GLU A 1 75 ? 4.113 -13.099 -24.067 1.00 47.75 75 GLU A O 1
ATOM 612 N N . ASN A 1 76 ? 2.573 -11.637 -24.861 1.00 45.81 76 ASN A N 1
ATOM 613 C CA . ASN A 1 76 ? 1.849 -12.440 -25.823 1.00 45.81 76 ASN A CA 1
ATOM 614 C C . ASN A 1 76 ? 2.539 -13.780 -26.098 1.00 45.81 76 ASN A C 1
ATOM 616 O O . ASN A 1 76 ? 3.503 -13.851 -26.862 1.00 45.81 76 ASN A O 1
ATOM 620 N N . ILE A 1 77 ? 1.999 -14.846 -25.506 1.00 56.91 77 ILE A N 1
ATOM 621 C CA . ILE A 1 77 ? 2.213 -16.214 -25.970 1.00 56.91 77 ILE A CA 1
ATOM 622 C C . ILE A 1 77 ? 1.623 -16.286 -27.385 1.00 56.91 77 ILE A C 1
ATOM 624 O O . ILE A 1 77 ? 0.502 -16.733 -27.586 1.00 56.91 77 ILE A O 1
ATOM 628 N N . HIS A 1 78 ? 2.353 -15.787 -28.375 1.00 56.28 78 HIS A N 1
ATOM 629 C CA . HIS A 1 78 ? 2.022 -15.899 -29.786 1.00 56.28 78 HIS A CA 1
ATOM 630 C C . HIS A 1 78 ? 3.303 -15.936 -30.614 1.00 56.28 78 HIS A C 1
ATOM 632 O O . HIS A 1 78 ? 3.592 -15.015 -31.368 1.00 56.28 78 HIS A O 1
ATOM 638 N N . HIS A 1 79 ? 4.036 -17.043 -30.522 1.00 50.19 79 HIS A N 1
ATOM 639 C CA . HIS A 1 79 ? 4.337 -17.816 -31.728 1.00 50.19 79 HIS A CA 1
ATOM 640 C C . HIS A 1 79 ? 4.984 -19.153 -31.364 1.00 50.19 79 HIS A C 1
ATOM 642 O O . HIS A 1 79 ? 6.190 -19.256 -31.172 1.00 50.19 79 HIS A O 1
ATOM 648 N N . TYR A 1 80 ? 4.162 -20.196 -31.305 1.00 49.94 80 TYR A N 1
ATOM 649 C CA . TYR A 1 80 ? 4.618 -21.534 -31.654 1.00 49.94 80 TYR A CA 1
ATOM 650 C C . TYR A 1 80 ? 4.497 -21.629 -33.180 1.00 49.94 80 TYR A C 1
ATOM 652 O O . TYR A 1 80 ? 3.391 -21.807 -33.695 1.00 49.94 80 TYR A O 1
ATOM 660 N N . ARG A 1 81 ? 5.600 -21.436 -33.908 1.00 55.75 81 ARG A N 1
ATOM 661 C CA . ARG A 1 81 ? 5.762 -21.986 -35.257 1.00 55.75 81 ARG A CA 1
ATOM 662 C C . ARG A 1 81 ? 7.227 -22.222 -35.571 1.00 55.75 81 ARG A C 1
ATOM 664 O O . ARG A 1 81 ? 8.025 -21.302 -35.305 1.00 55.75 81 ARG A O 1
#

Organism: Arachis hypogaea (NCBI:txid3818)

Mean predicted aligned error: 9.97 Å

Secondary structure (DSSP, 8-state):
----------HHHHHHHHHHTT--HHHHHHHHHHHHH-HHHHHHHHHS-HHHHHHHHHHHHHHTT---TT-----------

Foldseek 3Di:
DPPPDQPPQDLVNLLVLCVVLVHDDPRSVLLSVVCVVPVVLVSVLVVDPSVCSVVSSVVVCVVVVVPPPDPPPVPDPDDDD